Protein AF-A0A077ZR82-F1 (afdb_monomer_lite)

Foldseek 3Di:
DDDDPCVVCVVCPVPPDDDDDPVVDDDDDDDPVVDDVPVVVVVVVVVVVVVVVVD

Organism: Stylonychia lemnae (NCBI:txid5949)

InterPro domains:
  IPR016654 U6 snRNA-associated Sm-like protein LSm2 [PTHR13829] (2-51)

Secondary structure (DSSP, 8-state):
-PPSSTTT-GGGTT-SS----GGG-------GGG--HHHHHHHHHHHHHHHHHH-

Radius of gyration: 17.39 Å; chains: 1; bounding box: 37×25×41 Å

pLDDT: mean 87.39, std 10.21, range [53.56, 97.12]

Structure (mmCIF, N/CA/C/O backbone):
data_AF-A0A077ZR82-F1
#
_entry.id   AF-A0A077ZR82-F1
#
loop_
_atom_site.group_PDB
_atom_site.id
_atom_site.type_symbol
_a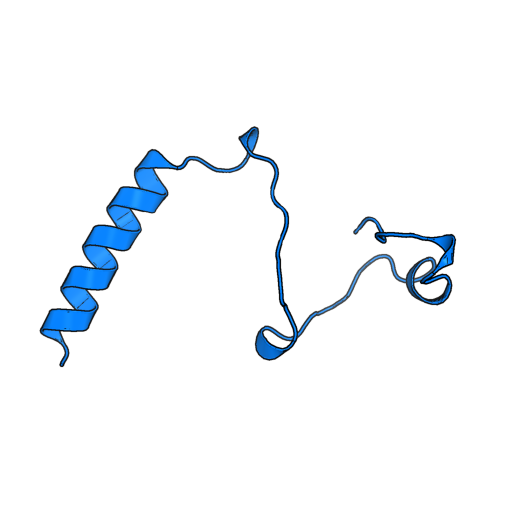tom_site.label_atom_id
_atom_site.label_alt_id
_atom_site.label_comp_id
_atom_site.label_asym_id
_atom_site.label_entity_id
_atom_site.label_seq_id
_atom_site.pdbx_PDB_ins_code
_atom_site.Cartn_x
_atom_site.Cartn_y
_atom_site.Cartn_z
_atom_site.occupancy
_atom_site.B_iso_or_equiv
_atom_site.auth_seq_id
_atom_site.auth_comp_id
_atom_site.auth_asym_id
_atom_site.auth_atom_id
_atom_site.pdbx_PDB_model_num
ATOM 1 N N . MET A 1 1 ? 5.210 -2.572 -14.068 1.00 59.88 1 MET A N 1
ATOM 2 C CA . MET A 1 1 ? 6.092 -2.562 -12.881 1.00 59.88 1 MET A CA 1
ATOM 3 C C . MET A 1 1 ? 7.430 -1.977 -13.311 1.00 59.88 1 MET A C 1
ATOM 5 O O . MET A 1 1 ? 7.992 -2.498 -14.262 1.00 59.88 1 MET A O 1
ATOM 9 N N . LYS A 1 2 ? 7.894 -0.865 -12.724 1.00 67.38 2 LYS A N 1
ATOM 10 C CA . LYS A 1 2 ? 9.270 -0.390 -12.958 1.00 67.38 2 LYS A CA 1
ATOM 11 C C . LYS A 1 2 ? 10.174 -1.027 -11.910 1.00 67.38 2 LYS A C 1
ATOM 13 O O . LYS A 1 2 ? 9.834 -1.002 -10.728 1.00 67.38 2 LYS A O 1
ATOM 18 N N . VAL A 1 3 ? 11.269 -1.630 -12.354 1.00 73.31 3 VAL A N 1
ATOM 19 C CA . VAL A 1 3 ? 12.264 -2.238 -11.470 1.00 73.31 3 VAL A CA 1
ATOM 20 C C . VAL A 1 3 ? 13.073 -1.106 -10.843 1.00 73.31 3 VAL A C 1
ATOM 22 O O . VAL A 1 3 ? 13.601 -0.256 -11.552 1.00 73.31 3 VAL A O 1
ATOM 25 N N . ALA A 1 4 ? 13.116 -1.055 -9.512 1.00 74.44 4 ALA A N 1
ATOM 26 C CA . ALA A 1 4 ? 14.031 -0.159 -8.815 1.00 74.44 4 ALA A CA 1
ATOM 27 C C . ALA A 1 4 ? 15.459 -0.697 -8.979 1.00 74.44 4 ALA A C 1
ATOM 29 O O . ALA A 1 4 ? 15.673 -1.898 -8.815 1.00 74.44 4 ALA A O 1
ATOM 30 N N . ASP A 1 5 ? 16.408 0.181 -9.309 1.00 81.06 5 ASP A N 1
ATOM 31 C CA . ASP A 1 5 ? 17.802 -0.171 -9.599 1.00 81.06 5 ASP A CA 1
ATOM 32 C C . ASP A 1 5 ? 17.918 -1.319 -10.626 1.00 81.06 5 ASP A C 1
ATOM 34 O O . ASP A 1 5 ? 18.236 -2.463 -10.286 1.00 81.06 5 ASP A O 1
ATOM 38 N N . GLU A 1 6 ? 17.661 -1.009 -11.899 1.00 80.69 6 GLU A N 1
ATOM 39 C CA . GLU A 1 6 ? 17.717 -1.965 -13.018 1.00 80.69 6 GLU A CA 1
ATOM 40 C C . GLU A 1 6 ? 19.082 -2.668 -13.135 1.00 80.69 6 GLU A C 1
ATOM 42 O O . GLU A 1 6 ? 19.131 -3.872 -13.384 1.00 80.69 6 GLU A O 1
ATOM 47 N N . GLU A 1 7 ? 20.181 -1.958 -12.853 1.00 82.19 7 GLU A N 1
ATOM 48 C CA . GLU A 1 7 ? 21.543 -2.516 -12.847 1.00 82.19 7 GLU A CA 1
ATOM 49 C C . GLU A 1 7 ? 21.752 -3.585 -11.766 1.00 82.19 7 GLU A C 1
ATOM 51 O O . GLU A 1 7 ? 22.493 -4.545 -11.971 1.00 82.19 7 GLU A O 1
ATOM 56 N N . LYS A 1 8 ? 21.082 -3.452 -10.615 1.00 83.25 8 LYS A N 1
ATOM 57 C CA . LYS A 1 8 ? 21.191 -4.419 -9.511 1.00 83.25 8 LYS A CA 1
ATOM 58 C C . LYS A 1 8 ? 20.260 -5.614 -9.683 1.00 83.25 8 LYS A C 1
ATOM 60 O O . LYS A 1 8 ? 20.484 -6.643 -9.054 1.00 83.25 8 LYS A O 1
ATOM 65 N N . ASN A 1 9 ? 19.221 -5.489 -10.512 1.00 81.44 9 ASN A N 1
ATOM 66 C CA . ASN A 1 9 ? 18.180 -6.504 -10.669 1.00 81.44 9 ASN A CA 1
ATOM 67 C C . ASN A 1 9 ? 17.918 -6.861 -12.146 1.00 81.44 9 ASN A C 1
ATOM 69 O O . ASN A 1 9 ? 16.772 -6.791 -12.604 1.00 81.44 9 ASN A O 1
ATOM 73 N N . PRO A 1 10 ? 18.941 -7.298 -12.905 1.00 83.62 10 PRO A N 1
ATOM 74 C CA . PRO A 1 10 ? 18.809 -7.545 -14.342 1.00 83.62 10 PRO A CA 1
ATOM 75 C C . PRO A 1 10 ? 17.811 -8.668 -14.674 1.00 83.62 10 PRO A C 1
ATOM 77 O O . PRO A 1 10 ? 17.173 -8.652 -15.723 1.00 83.62 10 PRO A O 1
ATOM 80 N N . TYR A 1 11 ? 17.607 -9.621 -13.759 1.00 82.00 11 TYR A N 1
ATOM 81 C CA . TYR A 1 11 ? 16.650 -10.725 -13.908 1.00 82.00 11 TYR A CA 1
ATOM 82 C C . TYR A 1 11 ? 15.178 -10.289 -13.841 1.00 82.00 11 TYR A C 1
ATOM 84 O O . TYR A 1 11 ? 14.305 -11.040 -14.270 1.00 82.00 11 TYR A O 1
ATOM 92 N N . LEU A 1 12 ? 14.878 -9.092 -13.326 1.00 82.56 12 LEU A N 1
ATOM 93 C CA . LEU A 1 12 ? 13.505 -8.576 -13.278 1.00 82.56 12 LEU A CA 1
ATOM 94 C C . LEU A 1 12 ? 13.101 -7.832 -14.558 1.00 82.56 12 LEU A C 1
ATOM 96 O O . LEU A 1 12 ? 11.916 -7.571 -14.748 1.00 82.56 12 LEU A O 1
ATOM 100 N N . LEU A 1 13 ? 14.047 -7.530 -15.455 1.00 81.44 13 LEU A N 1
ATOM 101 C CA . LEU A 1 13 ? 13.796 -6.745 -16.671 1.00 81.44 13 LEU A CA 1
ATOM 102 C C . LEU A 1 13 ? 12.922 -7.476 -17.703 1.00 81.44 13 LEU A C 1
ATOM 104 O O . LEU A 1 13 ? 12.196 -6.840 -18.466 1.00 81.44 13 LEU A O 1
ATOM 108 N N . SER A 1 14 ? 12.950 -8.810 -17.723 1.00 82.94 14 SER A N 1
ATOM 109 C CA . SER A 1 14 ? 12.112 -9.628 -18.612 1.00 82.94 14 SER A CA 1
ATOM 110 C C . SER A 1 14 ? 10.697 -9.864 -18.065 1.00 82.94 14 SER A C 1
ATOM 112 O O . SER A 1 14 ? 9.788 -10.220 -18.821 1.00 82.94 14 SER A O 1
ATOM 114 N N . CYS A 1 15 ? 10.479 -9.631 -16.768 1.00 78.75 15 CYS A N 1
ATOM 115 C CA . CYS A 1 15 ? 9.214 -9.885 -16.088 1.00 78.75 15 CYS A CA 1
ATOM 116 C C . CYS A 1 15 ? 8.306 -8.650 -16.123 1.00 78.75 15 CYS A C 1
ATOM 118 O O . CYS A 1 15 ? 8.431 -7.732 -15.316 1.00 78.75 15 CYS A O 1
ATOM 120 N N . LYS A 1 16 ? 7.332 -8.641 -17.042 1.00 79.44 16 LYS A N 1
ATOM 121 C CA . LYS A 1 16 ? 6.365 -7.533 -17.172 1.00 79.44 16 LYS A CA 1
ATOM 122 C C . LYS A 1 16 ? 5.306 -7.522 -16.062 1.00 79.44 16 LYS A C 1
ATOM 124 O O . LYS A 1 16 ? 4.940 -6.448 -15.585 1.00 79.44 16 LYS A O 1
ATOM 129 N N . ASN A 1 17 ? 4.847 -8.709 -15.659 1.00 83.75 17 ASN A N 1
ATOM 130 C CA . ASN A 1 17 ? 3.810 -8.938 -14.652 1.00 83.75 17 ASN A CA 1
ATOM 131 C C . ASN A 1 17 ? 4.269 -10.020 -13.668 1.00 83.75 17 ASN A C 1
ATOM 133 O O . ASN A 1 17 ? 4.984 -10.944 -14.054 1.00 83.75 17 ASN A O 1
ATOM 137 N N . GLY A 1 18 ? 3.828 -9.932 -12.415 1.00 85.62 18 GLY A N 1
ATOM 138 C CA . GLY A 1 18 ? 4.170 -10.905 -11.385 1.00 85.62 18 GLY A CA 1
ATOM 139 C C . GLY A 1 18 ? 3.239 -10.823 -10.183 1.00 85.62 18 GLY A C 1
ATOM 140 O O . GLY A 1 18 ? 2.552 -9.823 -9.978 1.00 85.62 18 GLY A O 1
ATOM 141 N N . PHE A 1 19 ? 3.227 -11.892 -9.395 1.00 90.94 19 PHE A N 1
ATOM 142 C CA . PHE A 1 19 ? 2.525 -11.965 -8.120 1.00 90.94 19 PHE A CA 1
ATOM 143 C C . PHE A 1 19 ? 3.534 -11.852 -6.975 1.00 90.94 19 PHE A C 1
ATOM 145 O O . PHE A 1 19 ? 4.570 -12.517 -6.993 1.00 90.94 19 PHE A O 1
ATOM 152 N N . ILE A 1 20 ? 3.221 -11.038 -5.966 1.00 90.81 20 ILE A N 1
ATOM 153 C CA . ILE A 1 20 ? 4.034 -10.889 -4.755 1.00 90.81 20 ILE A CA 1
ATOM 154 C C . ILE A 1 20 ? 3.179 -11.306 -3.559 1.00 90.81 20 ILE A C 1
ATOM 156 O O . ILE A 1 20 ? 2.101 -10.761 -3.332 1.00 90.81 20 ILE A O 1
ATOM 160 N N . ARG A 1 21 ? 3.656 -12.280 -2.777 1.00 94.38 21 ARG A N 1
ATOM 161 C CA . ARG A 1 21 ? 2.971 -12.732 -1.559 1.00 94.38 21 ARG A CA 1
ATOM 162 C C . ARG A 1 21 ? 3.060 -11.645 -0.480 1.00 94.38 21 ARG A C 1
ATOM 164 O O . ARG A 1 21 ? 4.143 -11.145 -0.211 1.00 94.38 21 ARG A O 1
ATOM 171 N N . GLY A 1 22 ? 1.956 -11.325 0.195 1.00 94.25 22 GLY A N 1
ATOM 172 C CA . GLY A 1 22 ? 1.897 -10.174 1.115 1.00 94.25 22 GLY A CA 1
ATOM 173 C C . GLY A 1 22 ? 2.985 -10.137 2.201 1.00 94.25 22 GLY A C 1
ATOM 174 O O . GLY A 1 22 ? 3.560 -9.086 2.448 1.00 94.25 22 GLY A O 1
ATOM 175 N N . ASN A 1 23 ? 3.346 -11.285 2.788 1.00 96.62 23 ASN A N 1
ATOM 176 C CA . ASN A 1 23 ? 4.299 -11.338 3.908 1.00 96.62 23 ASN A CA 1
ATOM 177 C C . ASN A 1 23 ? 5.752 -10.962 3.547 1.00 96.62 23 ASN A C 1
ATOM 179 O O . ASN A 1 23 ? 6.558 -10.724 4.437 1.00 96.62 23 ASN A O 1
ATOM 183 N N . ILE A 1 24 ? 6.117 -10.936 2.261 1.00 94.94 24 ILE A N 1
ATOM 184 C CA . ILE A 1 24 ? 7.479 -10.562 1.835 1.00 94.94 24 ILE A CA 1
ATOM 185 C C . ILE A 1 24 ? 7.599 -9.077 1.464 1.00 94.94 24 ILE A C 1
ATOM 187 O O . ILE A 1 24 ? 8.680 -8.615 1.100 1.00 94.94 24 ILE A O 1
ATOM 191 N N . VAL A 1 25 ? 6.504 -8.316 1.539 1.00 93.88 25 VAL A N 1
ATOM 192 C CA . VAL A 1 25 ? 6.477 -6.900 1.164 1.00 93.88 25 VAL A CA 1
ATOM 193 C C . VAL A 1 25 ? 6.901 -6.038 2.349 1.00 93.88 25 VAL A C 1
ATOM 195 O O . VAL A 1 25 ? 6.289 -6.096 3.410 1.00 93.88 25 VAL A O 1
ATOM 198 N N . ARG A 1 26 ? 7.926 -5.196 2.156 1.00 94.56 26 ARG A N 1
ATOM 199 C CA . ARG A 1 26 ? 8.333 -4.195 3.158 1.00 94.56 26 ARG A CA 1
ATOM 200 C C . ARG A 1 26 ? 7.622 -2.856 2.968 1.00 94.56 26 ARG A C 1
ATOM 202 O O . ARG A 1 26 ? 7.090 -2.315 3.926 1.00 94.56 26 ARG A O 1
ATOM 209 N N . TYR A 1 27 ? 7.622 -2.329 1.742 1.00 93.69 27 TYR A N 1
ATOM 210 C CA . TYR A 1 27 ? 7.026 -1.033 1.411 1.00 93.69 27 TYR A CA 1
ATOM 211 C C . TYR A 1 27 ? 6.361 -1.067 0.038 1.00 93.69 27 TYR A C 1
ATOM 213 O O . TYR A 1 27 ? 6.875 -1.689 -0.893 1.00 93.69 27 TYR A O 1
ATOM 221 N N . ILE A 1 28 ? 5.252 -0.339 -0.089 1.00 91.88 28 ILE A N 1
ATOM 222 C CA . ILE A 1 28 ? 4.586 -0.055 -1.361 1.00 91.88 28 ILE A CA 1
ATOM 223 C C . ILE A 1 28 ? 4.599 1.460 -1.537 1.00 91.88 28 ILE A C 1
ATOM 225 O O . ILE A 1 28 ? 4.048 2.190 -0.717 1.00 91.88 28 ILE A O 1
ATOM 229 N N . HIS A 1 29 ? 5.251 1.931 -2.596 1.00 91.25 29 HIS A N 1
ATOM 230 C CA . HIS A 1 29 ? 5.272 3.348 -2.939 1.00 91.25 29 HIS A CA 1
ATOM 231 C C . HIS A 1 29 ? 4.077 3.656 -3.837 1.00 91.25 29 HIS A C 1
ATOM 233 O O . HIS A 1 29 ? 3.891 3.007 -4.865 1.00 91.25 29 HIS A O 1
ATOM 239 N N . LEU A 1 30 ? 3.285 4.649 -3.447 1.00 92.19 30 LEU A N 1
ATOM 240 C CA . LEU A 1 30 ? 2.110 5.110 -4.180 1.00 92.19 30 LEU A CA 1
ATOM 241 C C . LEU A 1 30 ? 2.275 6.595 -4.504 1.00 92.19 30 LEU A C 1
ATOM 243 O O . LEU A 1 30 ? 2.904 7.340 -3.745 1.00 92.19 30 LEU A O 1
ATOM 247 N N . SER A 1 31 ? 1.712 7.042 -5.625 1.00 93.44 31 SER A N 1
ATOM 248 C CA . SER A 1 31 ? 1.668 8.470 -5.931 1.00 93.44 31 SER A CA 1
ATOM 249 C C . SER A 1 31 ? 0.723 9.176 -4.967 1.00 93.44 31 SER A C 1
ATOM 251 O O . SER A 1 31 ? -0.415 8.757 -4.781 1.00 93.44 31 SER A O 1
ATOM 253 N N . LYS A 1 32 ? 1.151 10.314 -4.413 1.00 92.56 32 LYS A N 1
ATOM 254 C CA . LYS A 1 32 ? 0.309 11.113 -3.507 1.00 92.56 32 LYS A CA 1
ATOM 255 C C . LYS A 1 32 ? -0.994 11.586 -4.157 1.00 92.56 32 LYS A C 1
ATOM 257 O O . LYS A 1 32 ? -1.976 11.769 -3.460 1.00 92.56 32 LYS A O 1
ATOM 262 N N . LYS A 1 33 ? -1.009 11.784 -5.480 1.00 94.69 33 LYS A N 1
ATO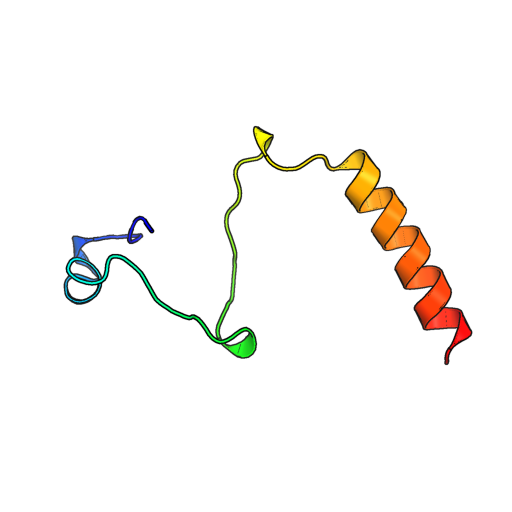M 263 C CA . LYS A 1 33 ? -2.210 12.226 -6.212 1.00 94.69 33 LYS A CA 1
ATOM 264 C C . LYS A 1 33 ? -3.275 11.135 -6.333 1.00 94.69 33 LYS A C 1
ATOM 266 O O . LYS A 1 33 ? -4.427 11.449 -6.592 1.00 94.69 33 LYS A O 1
ATOM 271 N N . GLU A 1 34 ? -2.878 9.874 -6.189 1.00 92.62 34 GLU A N 1
ATOM 272 C CA . GLU A 1 34 ? -3.762 8.711 -6.312 1.00 92.62 34 GLU A CA 1
ATOM 273 C C . GLU A 1 34 ? -4.321 8.270 -4.951 1.00 92.62 34 GLU A C 1
ATOM 275 O O . GLU A 1 34 ? -5.072 7.302 -4.877 1.00 92.62 34 GLU A O 1
ATOM 280 N N . VAL A 1 35 ? -3.949 8.962 -3.867 1.00 95.12 35 VAL A N 1
ATOM 281 C CA . VAL A 1 35 ? -4.323 8.606 -2.497 1.00 95.12 35 VAL A CA 1
ATOM 282 C C . VAL A 1 35 ? -5.015 9.787 -1.833 1.00 95.12 35 VAL A C 1
ATOM 284 O O . VAL A 1 35 ? -4.376 10.787 -1.513 1.00 95.12 35 VAL A O 1
ATOM 287 N N . ASP A 1 36 ? -6.312 9.640 -1.574 1.00 96.06 36 ASP A N 1
ATOM 288 C CA . ASP A 1 36 ? -7.069 10.600 -0.775 1.00 96.06 36 ASP A CA 1
ATOM 289 C C . ASP A 1 36 ? -6.978 10.243 0.716 1.00 96.06 36 ASP A C 1
ATOM 291 O O . ASP A 1 36 ? -7.528 9.244 1.185 1.00 96.06 36 ASP A O 1
ATOM 295 N N . THR A 1 37 ? -6.244 11.049 1.478 1.00 95.75 37 THR A N 1
ATOM 296 C CA . THR A 1 37 ? -5.954 10.764 2.887 1.00 95.75 37 THR A CA 1
ATOM 297 C C . THR A 1 37 ? -7.144 10.985 3.816 1.00 95.75 37 THR A C 1
ATOM 299 O O . THR A 1 37 ? -7.202 10.348 4.871 1.00 95.75 37 THR A O 1
ATOM 302 N N . GLU A 1 38 ? -8.085 11.862 3.463 1.00 96.00 38 GLU A N 1
ATOM 303 C CA . GLU A 1 38 ? -9.240 12.174 4.315 1.00 96.00 38 GLU A CA 1
ATOM 304 C C . GLU A 1 38 ? -10.186 10.968 4.507 1.00 96.00 38 GLU A C 1
ATOM 306 O O . GLU A 1 38 ? -10.379 10.545 5.655 1.00 96.00 38 GLU A O 1
ATOM 311 N N . PRO A 1 39 ? -10.717 10.326 3.445 1.00 96.69 39 PRO A N 1
ATOM 312 C CA . PRO A 1 39 ? -11.579 9.157 3.587 1.00 96.69 39 PRO A CA 1
ATOM 313 C C . PRO A 1 39 ? -10.830 7.949 4.161 1.00 96.69 39 PRO A C 1
ATOM 315 O O . P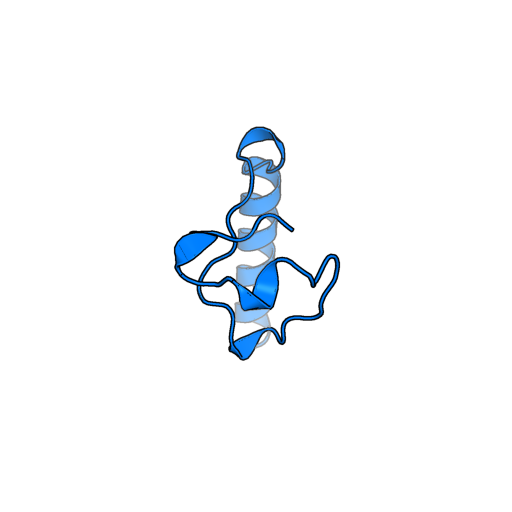RO A 1 39 ? -11.413 7.201 4.950 1.00 96.69 39 PRO A O 1
ATOM 318 N N . LEU A 1 40 ? -9.541 7.770 3.836 1.00 96.19 40 LEU A N 1
ATOM 319 C CA . LEU A 1 40 ? -8.720 6.704 4.427 1.00 96.19 40 LEU A CA 1
ATOM 320 C C . LEU A 1 40 ? -8.606 6.854 5.949 1.00 96.19 40 LEU A C 1
ATOM 322 O O . LEU A 1 40 ? -8.746 5.877 6.688 1.00 96.19 40 LEU A O 1
ATOM 326 N N . THR A 1 41 ? -8.377 8.077 6.427 1.00 96.69 41 THR A N 1
ATOM 327 C CA . THR A 1 41 ? -8.233 8.354 7.861 1.00 96.69 41 THR A CA 1
ATOM 328 C C . THR A 1 41 ? -9.530 8.060 8.612 1.00 96.69 41 THR A C 1
ATOM 330 O O . THR A 1 41 ? -9.511 7.417 9.666 1.00 96.69 41 THR A O 1
ATOM 333 N N . GLU A 1 42 ? -10.672 8.479 8.065 1.00 97.12 42 GLU A N 1
ATOM 334 C CA . GLU A 1 42 ? -11.977 8.213 8.675 1.00 97.12 42 GLU A CA 1
ATOM 335 C C . GLU A 1 42 ? -12.345 6.723 8.665 1.00 97.12 42 G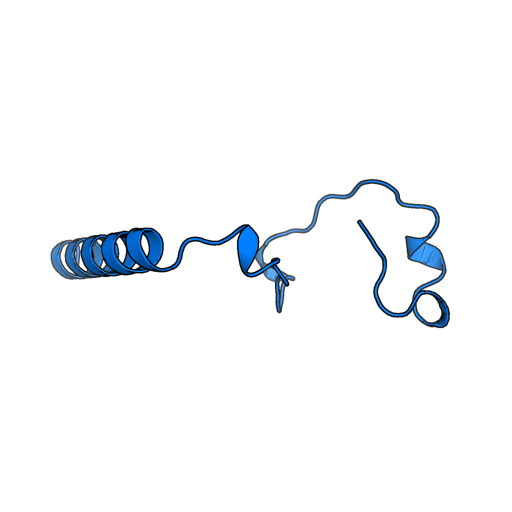LU A C 1
ATOM 337 O O . GLU A 1 42 ? -12.885 6.215 9.654 1.00 97.12 42 GLU A O 1
ATOM 342 N N . ALA A 1 43 ? -12.021 5.995 7.592 1.00 96.81 43 ALA A N 1
ATOM 343 C CA . ALA A 1 43 ? -12.207 4.547 7.532 1.00 96.81 43 ALA A CA 1
ATOM 344 C C . ALA A 1 43 ? -11.379 3.826 8.611 1.00 96.81 43 ALA A C 1
ATOM 346 O O . ALA A 1 43 ? -11.931 3.023 9.367 1.00 96.81 43 ALA A O 1
ATOM 347 N N . CYS A 1 44 ? -10.103 4.193 8.762 1.00 96.75 44 CYS A N 1
ATOM 348 C CA . CYS A 1 44 ? -9.201 3.623 9.767 1.00 96.75 44 CYS A CA 1
ATOM 349 C C . CYS A 1 44 ? -9.720 3.833 11.202 1.00 96.75 44 CYS A C 1
ATOM 351 O O . CYS A 1 44 ? -9.774 2.893 11.998 1.00 96.75 44 CYS A O 1
AT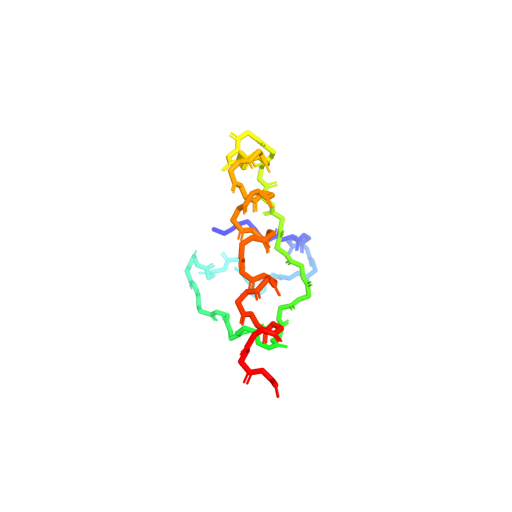OM 353 N N . LYS A 1 45 ? -10.206 5.039 11.534 1.00 96.44 45 LYS A N 1
ATOM 354 C CA . LYS A 1 45 ? -10.819 5.309 12.851 1.00 96.44 45 LYS A CA 1
ATOM 355 C C . LYS A 1 45 ? -12.037 4.422 13.120 1.00 96.44 45 LYS A C 1
ATOM 357 O O . LYS A 1 45 ? -12.237 3.986 14.256 1.00 96.44 45 LYS A O 1
ATOM 362 N N . LYS A 1 46 ? -12.882 4.188 12.109 1.00 96.12 46 LYS A N 1
ATOM 363 C CA . LYS A 1 46 ? -14.071 3.327 12.233 1.00 96.12 46 LYS A CA 1
ATOM 364 C C . LYS A 1 46 ? -13.680 1.864 12.422 1.00 96.12 46 LYS A C 1
ATOM 366 O O . LYS A 1 46 ? -14.283 1.193 13.254 1.00 96.12 46 LYS A O 1
ATOM 371 N N . GLU A 1 47 ? -12.686 1.389 11.682 1.00 96.06 47 GLU A N 1
ATOM 372 C CA . GLU A 1 47 ? -12.175 0.021 11.785 1.00 96.06 47 GLU A CA 1
ATOM 373 C C . GLU A 1 47 ? -11.560 -0.250 13.162 1.00 96.06 47 GLU A C 1
ATOM 375 O O . GLU A 1 47 ? -11.973 -1.187 13.839 1.00 96.06 47 GLU A O 1
ATOM 380 N N . ALA A 1 48 ? -10.702 0.646 13.657 1.00 95.12 48 ALA A N 1
ATOM 381 C CA . ALA A 1 48 ? -10.091 0.513 14.981 1.00 95.12 48 ALA A CA 1
ATOM 382 C C . ALA A 1 48 ? -11.121 0.478 16.127 1.00 95.12 48 ALA A C 1
ATOM 384 O O . ALA A 1 48 ? -10.914 -0.193 17.137 1.00 95.12 48 ALA A O 1
ATOM 385 N N . LYS A 1 49 ? -12.247 1.196 15.992 1.00 94.44 49 LYS A N 1
ATOM 386 C CA . LYS A 1 49 ? -13.355 1.122 16.961 1.00 94.44 49 LYS A CA 1
ATOM 387 C C . LYS A 1 49 ? -14.076 -0.228 16.921 1.00 94.44 49 LYS A C 1
ATOM 389 O O . LYS A 1 49 ? -14.510 -0.687 17.972 1.00 94.44 49 LYS A O 1
ATOM 394 N N . LYS A 1 50 ? -14.220 -0.840 15.740 1.00 92.31 50 LYS A N 1
ATOM 395 C CA . LYS A 1 50 ? -14.836 -2.169 15.588 1.00 92.31 50 LYS A CA 1
ATOM 396 C C . LYS A 1 50 ? -13.957 -3.258 16.190 1.00 92.31 50 LYS A C 1
ATOM 398 O O . LYS A 1 50 ? -14.477 -4.082 16.929 1.00 92.31 50 LYS A O 1
ATOM 403 N N . ASP A 1 51 ? -12.654 -3.204 15.930 1.00 86.25 51 ASP A N 1
ATOM 404 C CA . ASP A 1 51 ? -11.691 -4.182 16.447 1.00 86.25 51 ASP A CA 1
ATOM 405 C C . ASP A 1 51 ? -11.699 -4.221 17.986 1.00 86.25 51 ASP A C 1
ATOM 407 O O . ASP A 1 51 ? -11.829 -5.280 18.591 1.00 86.25 51 ASP A O 1
ATOM 411 N N . LYS A 1 52 ? -11.726 -3.044 18.632 1.00 80.31 52 LYS A N 1
ATOM 412 C CA . LYS A 1 52 ? -11.830 -2.927 20.098 1.00 80.31 52 LYS A CA 1
ATOM 413 C C . LYS A 1 52 ? -13.153 -3.407 20.692 1.00 80.31 52 LYS A C 1
ATOM 415 O O . LYS A 1 52 ? -13.196 -3.686 21.880 1.00 80.31 52 LYS A O 1
ATOM 420 N N . ALA A 1 53 ? -14.232 -3.419 19.914 1.00 73.81 53 ALA A N 1
ATOM 421 C CA . ALA A 1 53 ? -15.536 -3.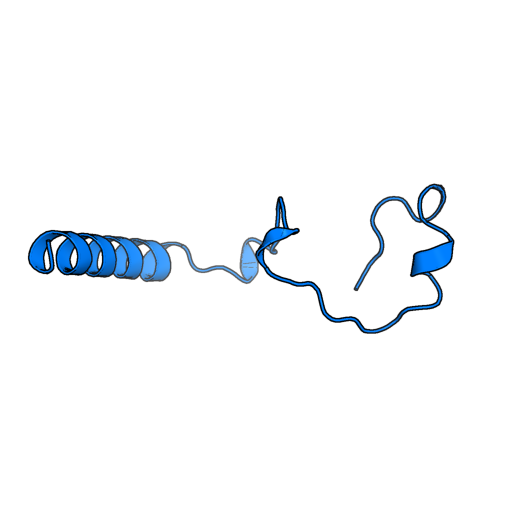891 20.375 1.00 73.81 53 ALA A CA 1
ATOM 422 C C . ALA A 1 53 ? -15.707 -5.411 20.203 1.00 73.81 53 ALA A C 1
ATOM 424 O O . ALA A 1 53 ? -16.684 -5.967 20.698 1.00 73.81 53 ALA A O 1
ATOM 425 N N . GLN A 1 54 ? -14.802 -6.062 19.464 1.00 62.50 54 GLN A N 1
ATOM 426 C CA . GLN A 1 54 ? -14.806 -7.505 19.203 1.00 62.50 54 GLN A CA 1
ATOM 427 C C . GLN A 1 54 ? -13.816 -8.288 20.085 1.00 62.50 54 GLN A C 1
ATOM 429 O O . GLN A 1 54 ? -13.819 -9.517 20.025 1.00 62.50 54 GLN A O 1
ATOM 434 N N . GLN A 1 55 ? -13.000 -7.595 20.887 1.00 53.56 55 GLN A N 1
ATOM 435 C CA . GLN A 1 55 ? -12.148 -8.158 21.943 1.00 53.56 55 GLN A CA 1
ATOM 436 C C . GLN A 1 55 ? -12.864 -8.095 23.293 1.00 53.56 55 GLN A C 1
ATOM 438 O O . GLN A 1 55 ? -12.696 -9.055 24.077 1.00 53.56 55 GLN A O 1
#

Sequence (55 aa):
MKVADEEKNPYLLSCKNGFIRGNIVRYIHLSKKEVDTEPLTEACKKEAKKDKAQQ